Protein AF-A0A7V8CDE7-F1 (afdb_monomer_lite)

Foldseek 3Di:
DVQVVCCVVVVDVDDDDDVVCVVPVCVVLVVCLVVVHADADDPVCPVVDDPSSPRNYDHDDD

InterPro domains:
  IPR013785 Aldolase-type TIM barrel [G3DSA:3.20.20.70] (1-61)

Sequence (62 aa):
SQAESILRHGHADAIALARGILYDPRWPWHAAAALGDSVAPAP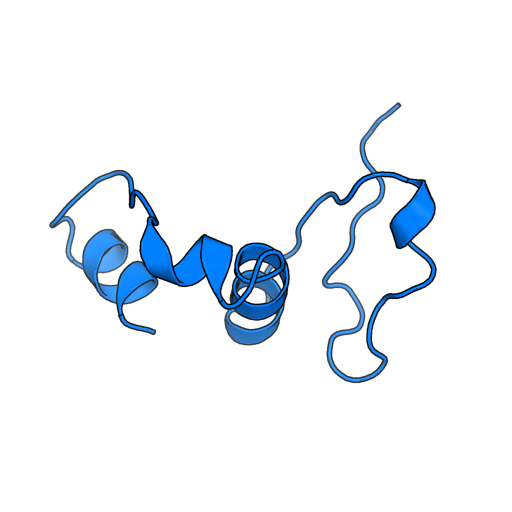QYLRCEPREARGVFIAPER

Radius of gyration: 12.99 Å; chains: 1; bounding box: 31×22×28 Å

Structure (mmCIF, N/CA/C/O backbone):
data_AF-A0A7V8CDE7-F1
#
_entry.id   AF-A0A7V8CDE7-F1
#
loop_
_atom_site.group_PDB
_atom_site.id
_atom_site.type_symbol
_atom_site.label_atom_id
_atom_site.label_alt_id
_atom_site.label_comp_id
_atom_site.label_asym_id
_atom_site.label_entity_id
_atom_site.label_seq_id
_atom_site.pdbx_PDB_ins_code
_atom_site.Cartn_x
_atom_site.Cartn_y
_atom_site.Cartn_z
_atom_site.occupancy
_atom_site.B_iso_or_equiv
_atom_site.auth_seq_id
_atom_site.auth_comp_id
_atom_site.auth_asym_id
_atom_site.auth_atom_id
_atom_site.pdbx_PDB_model_num
ATOM 1 N N . SER A 1 1 ? -6.926 11.640 4.130 1.00 78.25 1 SER A N 1
ATOM 2 C CA . SER A 1 1 ? -7.710 10.686 3.311 1.00 78.25 1 SER A CA 1
ATOM 3 C C . SER A 1 1 ? -8.727 9.966 4.201 1.00 78.25 1 SER A C 1
ATOM 5 O O . SER A 1 1 ? -8.628 10.077 5.419 1.00 78.25 1 SER A O 1
ATOM 7 N N . GLN A 1 2 ? -9.717 9.259 3.634 1.00 91.56 2 GLN A N 1
ATOM 8 C CA . GLN A 1 2 ? -10.748 8.551 4.418 1.00 91.56 2 GLN A CA 1
ATOM 9 C C . GLN A 1 2 ? -10.161 7.435 5.300 1.00 91.56 2 GLN A C 1
ATOM 11 O O . GLN A 1 2 ? -10.460 7.395 6.488 1.00 91.56 2 GLN A O 1
ATOM 16 N N . ALA A 1 3 ? -9.319 6.560 4.735 1.00 92.19 3 ALA A N 1
ATOM 17 C CA . ALA A 1 3 ? -8.719 5.435 5.461 1.00 92.19 3 ALA A CA 1
ATOM 18 C C . ALA A 1 3 ? -7.895 5.902 6.673 1.00 92.19 3 ALA A C 1
ATOM 20 O O . ALA A 1 3 ? -8.107 5.422 7.780 1.00 92.19 3 ALA A O 1
ATOM 21 N N . GLU A 1 4 ? -7.047 6.916 6.479 1.00 92.75 4 GLU A N 1
ATOM 22 C CA . GLU A 1 4 ? -6.241 7.511 7.551 1.00 92.75 4 GLU A CA 1
ATOM 23 C C . GLU A 1 4 ? -7.108 8.091 8.677 1.00 92.75 4 GLU A C 1
ATOM 25 O O . GLU A 1 4 ? -6.788 7.957 9.854 1.00 92.75 4 GLU A O 1
ATOM 30 N N . SER A 1 5 ?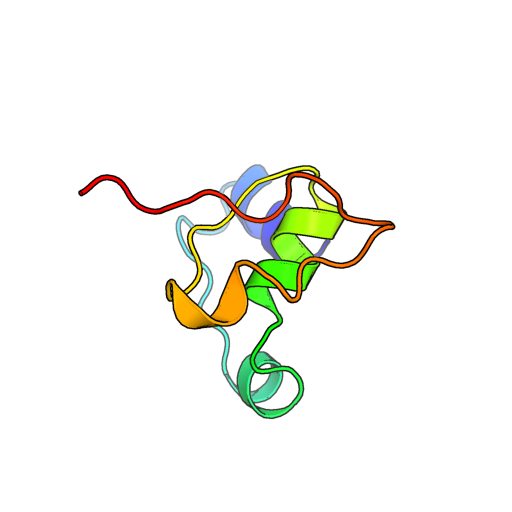 -8.243 8.707 8.331 1.00 95.31 5 SER A N 1
ATOM 31 C CA . SER 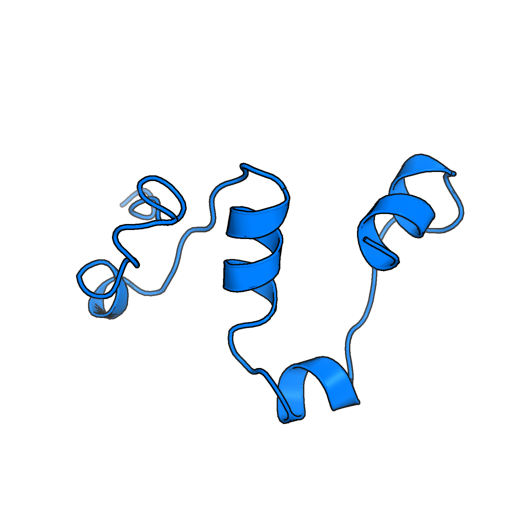A 1 5 ? -9.172 9.241 9.328 1.00 95.31 5 SER A CA 1
ATOM 32 C C . SER A 1 5 ? -9.770 8.135 10.203 1.00 95.31 5 SER A C 1
ATOM 34 O O . SER A 1 5 ? -9.847 8.300 11.416 1.00 95.31 5 SER A O 1
ATOM 36 N N . ILE A 1 6 ? -10.157 6.996 9.618 1.00 96.56 6 ILE A N 1
ATOM 37 C CA . ILE A 1 6 ? -10.733 5.866 10.368 1.00 96.56 6 ILE A CA 1
ATOM 38 C C . ILE A 1 6 ? -9.732 5.346 11.412 1.00 96.56 6 ILE A C 1
ATOM 40 O O . ILE A 1 6 ? -10.121 5.117 12.557 1.00 96.56 6 ILE A O 1
ATOM 44 N N . LEU A 1 7 ? -8.452 5.235 11.039 1.00 95.88 7 LEU A N 1
ATOM 45 C CA . LEU A 1 7 ? -7.385 4.818 11.951 1.00 95.88 7 LEU A CA 1
ATOM 46 C C . LEU A 1 7 ? -7.124 5.873 13.039 1.00 95.88 7 LEU A C 1
ATOM 48 O O . LEU A 1 7 ? -7.134 5.555 14.225 1.00 95.88 7 LEU A O 1
ATOM 52 N N . ARG A 1 8 ? -6.958 7.151 12.666 1.00 95.94 8 ARG A N 1
ATOM 53 C CA . ARG A 1 8 ? -6.648 8.233 13.624 1.00 95.94 8 ARG A CA 1
ATOM 54 C C . ARG A 1 8 ? -7.723 8.465 14.679 1.00 95.94 8 ARG A C 1
ATOM 56 O O . ARG A 1 8 ? -7.393 8.885 15.782 1.00 95.94 8 ARG A O 1
ATOM 63 N N . HIS A 1 9 ? -8.986 8.214 14.347 1.00 97.50 9 HIS A N 1
ATOM 64 C CA . HIS A 1 9 ? -10.098 8.352 15.289 1.00 97.50 9 HIS A CA 1
ATOM 65 C C . HIS A 1 9 ? -10.376 7.064 16.082 1.00 97.50 9 HIS A C 1
ATOM 67 O O . HIS A 1 9 ? -11.333 7.023 16.849 1.00 97.50 9 HIS A O 1
ATOM 73 N N . GLY A 1 10 ? -9.565 6.012 15.915 1.00 96.38 10 GLY A N 1
ATOM 74 C CA . GLY A 1 10 ? -9.719 4.756 16.654 1.00 96.38 10 GLY A CA 1
ATOM 75 C C . GLY A 1 10 ? -10.978 3.973 16.279 1.00 96.38 10 GLY A C 1
ATOM 76 O O . GLY A 1 10 ? -11.479 3.188 17.077 1.00 96.38 10 GLY A O 1
ATOM 77 N N . HIS A 1 11 ? -11.525 4.193 15.081 1.00 97.88 11 HIS A N 1
ATOM 78 C CA . HIS A 1 11 ? -12.714 3.473 14.621 1.00 97.88 11 HIS A CA 1
ATOM 79 C C . HIS A 1 11 ? -12.385 2.046 14.149 1.00 97.88 11 HIS A C 1
ATOM 81 O O . HIS A 1 11 ? -13.287 1.215 14.057 1.00 97.88 11 HIS A O 1
ATOM 87 N N . ALA A 1 12 ? -11.119 1.772 13.819 1.00 97.62 12 ALA A N 1
ATOM 88 C CA . ALA A 1 12 ? -10.597 0.449 13.488 1.00 97.62 12 ALA A CA 1
ATOM 89 C C . ALA A 1 12 ? -9.066 0.422 13.617 1.00 97.62 12 ALA A C 1
ATOM 91 O O . ALA A 1 12 ? -8.420 1.458 13.462 1.00 97.62 12 ALA A O 1
ATOM 92 N N . ASP A 1 13 ? -8.495 -0.770 13.791 1.00 96.31 13 ASP A N 1
ATOM 93 C CA . ASP A 1 13 ? -7.040 -0.997 13.782 1.00 96.31 13 ASP A CA 1
ATOM 94 C C . ASP A 1 13 ? -6.499 -1.367 12.388 1.00 96.31 13 ASP A C 1
ATOM 96 O O . ASP A 1 13 ? -5.295 -1.340 12.144 1.00 96.31 13 ASP A O 1
ATOM 100 N N . ALA A 1 14 ? -7.388 -1.727 11.456 1.00 96.44 14 ALA A N 1
ATOM 101 C CA . ALA A 1 14 ? -7.042 -2.110 10.092 1.00 96.44 14 ALA A CA 1
ATOM 102 C C . ALA A 1 14 ? -8.166 -1.774 9.101 1.00 96.44 14 ALA A C 1
ATOM 104 O O . ALA A 1 14 ? -9.345 -1.732 9.457 1.00 96.44 14 ALA A O 1
ATOM 105 N N . ILE A 1 15 ? -7.799 -1.578 7.829 1.00 96.06 15 ILE A N 1
ATOM 106 C CA . ILE A 1 15 ? -8.727 -1.254 6.737 1.00 96.06 15 ILE A CA 1
ATOM 107 C C . ILE A 1 15 ? -8.600 -2.297 5.629 1.00 96.06 15 ILE A C 1
ATOM 109 O O . ILE A 1 15 ? -7.553 -2.423 4.998 1.00 96.06 15 ILE A O 1
ATOM 113 N N . ALA A 1 16 ? -9.687 -3.017 5.352 1.00 96.38 16 ALA A N 1
ATOM 114 C CA . ALA A 1 16 ? -9.772 -3.918 4.207 1.00 96.38 16 ALA A CA 1
ATOM 115 C C . ALA A 1 16 ? -10.259 -3.165 2.958 1.00 96.38 16 ALA A C 1
ATOM 117 O O . ALA A 1 16 ? -11.299 -2.502 2.980 1.00 96.38 16 ALA A O 1
ATOM 118 N N . LEU A 1 17 ? -9.529 -3.295 1.847 1.00 95.75 17 LEU A N 1
ATOM 119 C CA . LEU A 1 17 ? -9.883 -2.704 0.555 1.00 95.75 17 LEU A CA 1
ATOM 120 C C . LEU A 1 17 ? -10.356 -3.789 -0.419 1.00 95.75 17 LEU A C 1
ATOM 122 O O . LEU A 1 17 ? -9.670 -4.784 -0.624 1.00 95.75 17 LEU A O 1
ATOM 126 N N . ALA A 1 18 ? -11.519 -3.576 -1.043 1.00 96.12 18 ALA A N 1
ATOM 127 C CA . ALA A 1 18 ? -12.077 -4.468 -2.065 1.00 96.12 18 ALA A CA 1
ATOM 128 C C . ALA A 1 18 ? -12.000 -3.826 -3.459 1.00 96.12 18 ALA A C 1
ATOM 130 O O . ALA A 1 18 ? -10.940 -3.774 -4.066 1.00 96.12 18 ALA A O 1
ATOM 131 N N . ARG A 1 19 ? -13.097 -3.255 -3.971 1.00 97.62 19 ARG A N 1
ATOM 132 C CA . ARG A 1 19 ? -13.141 -2.671 -5.329 1.00 97.62 19 ARG A CA 1
ATOM 133 C C . ARG A 1 19 ? -12.080 -1.595 -5.587 1.00 97.62 19 ARG A C 1
ATOM 135 O O . ARG A 1 19 ? -11.637 -1.462 -6.720 1.00 97.62 19 ARG A O 1
ATOM 142 N N . GLY A 1 20 ? -11.655 -0.871 -4.549 1.00 94.69 20 GLY A N 1
ATOM 143 C CA . GLY A 1 20 ? -10.576 0.113 -4.654 1.00 94.69 20 GLY A CA 1
ATOM 144 C C . GLY A 1 20 ? -9.271 -0.493 -5.173 1.00 94.69 20 GLY A C 1
ATOM 145 O O . GLY A 1 20 ? -8.653 0.098 -6.049 1.00 94.69 20 GLY A O 1
ATOM 146 N N . ILE A 1 21 ? -8.914 -1.704 -4.725 1.00 96.81 21 ILE A N 1
ATOM 147 C CA . ILE A 1 21 ? -7.693 -2.380 -5.184 1.00 96.81 21 ILE A CA 1
ATOM 148 C C . ILE A 1 21 ? -7.834 -2.952 -6.599 1.00 96.81 21 ILE A C 1
ATOM 150 O O . ILE A 1 21 ? -6.845 -3.086 -7.308 1.00 96.81 21 ILE A O 1
ATOM 154 N N . LEU A 1 22 ? -9.060 -3.279 -7.031 1.00 97.25 22 LEU A N 1
ATOM 155 C CA . LEU A 1 22 ? -9.318 -3.734 -8.403 1.00 97.25 22 LEU A CA 1
ATOM 156 C C . LEU A 1 22 ? -9.181 -2.589 -9.410 1.00 97.25 22 LEU A C 1
ATOM 158 O O . LEU A 1 22 ? -8.693 -2.800 -10.515 1.00 97.25 22 LEU A O 1
ATOM 162 N N . TYR A 1 23 ? -9.632 -1.392 -9.031 1.00 97.94 23 TYR A N 1
ATOM 163 C CA . TYR A 1 23 ? -9.534 -0.200 -9.870 1.00 97.94 23 TYR A CA 1
ATOM 164 C C . TYR A 1 23 ? -8.114 0.382 -9.879 1.00 97.94 23 TYR A C 1
ATOM 166 O O . TYR A 1 23 ? -7.609 0.755 -10.934 1.00 97.94 23 TYR A O 1
ATOM 174 N N . ASP A 1 24 ? -7.461 0.426 -8.715 1.00 97.31 24 ASP A N 1
ATOM 175 C CA . ASP A 1 24 ? -6.079 0.874 -8.561 1.00 97.31 24 ASP A CA 1
ATOM 176 C C . ASP A 1 24 ? -5.270 -0.156 -7.752 1.00 97.31 24 ASP A C 1
ATOM 178 O O . ASP A 1 24 ? -5.235 -0.100 -6.519 1.00 97.31 24 ASP A O 1
ATOM 182 N N . PRO A 1 25 ? -4.574 -1.098 -8.414 1.00 96.38 25 PRO A N 1
ATOM 183 C CA . PRO A 1 25 ? -3.790 -2.119 -7.720 1.00 96.38 25 PRO A CA 1
ATOM 184 C C . PRO A 1 25 ? -2.556 -1.549 -7.011 1.00 96.38 25 PRO A C 1
ATOM 186 O O . PRO A 1 25 ? -1.955 -2.230 -6.182 1.00 96.38 25 PRO A O 1
ATOM 189 N N . ARG A 1 26 ? -2.164 -0.305 -7.323 1.00 95.94 26 ARG A N 1
ATOM 190 C CA . ARG A 1 26 ? -1.054 0.410 -6.682 1.00 95.94 26 ARG A CA 1
ATOM 191 C C . ARG A 1 26 ? -1.549 1.436 -5.667 1.00 95.94 26 ARG A C 1
ATOM 193 O O . ARG A 1 26 ? -0.753 2.254 -5.209 1.00 95.94 26 ARG A O 1
ATOM 200 N N . TRP A 1 27 ? -2.812 1.339 -5.244 1.00 96.56 27 TRP A N 1
ATOM 201 C CA . TRP A 1 27 ? -3.386 2.212 -4.223 1.00 96.56 27 TRP A CA 1
ATOM 202 C C . TRP A 1 27 ? -2.485 2.381 -2.987 1.00 96.56 27 TRP A C 1
ATOM 204 O O . TRP A 1 27 ? -2.309 3.522 -2.565 1.00 96.56 27 TRP A O 1
ATOM 214 N N . PRO A 1 28 ? -1.831 1.330 -2.435 1.00 95.50 28 PRO A N 1
ATOM 215 C CA . PRO A 1 28 ? -0.935 1.504 -1.289 1.00 95.50 28 PRO A CA 1
ATOM 216 C C . PRO A 1 28 ? 0.257 2.427 -1.572 1.00 95.50 28 PRO A C 1
ATOM 218 O O . PRO A 1 28 ? 0.685 3.161 -0.689 1.00 95.50 28 PRO A O 1
ATOM 221 N N . TRP A 1 29 ? 0.777 2.435 -2.802 1.00 95.94 29 TRP A N 1
ATOM 222 C CA . TRP A 1 29 ? 1.896 3.296 -3.193 1.00 95.94 29 TRP A CA 1
ATOM 223 C C . TRP A 1 29 ? 1.447 4.751 -3.298 1.00 95.94 29 TRP A C 1
ATOM 225 O O . TRP A 1 29 ? 2.121 5.649 -2.803 1.00 95.94 29 TRP A O 1
ATOM 235 N N . HIS A 1 30 ? 0.279 4.980 -3.903 1.00 95.88 30 HIS A N 1
ATOM 236 C CA . HIS A 1 30 ? -0.317 6.312 -3.971 1.00 95.88 30 HIS A CA 1
ATOM 237 C C . HIS A 1 30 ? -0.687 6.837 -2.579 1.00 95.88 30 HIS A C 1
ATOM 239 O O . HIS A 1 30 ? -0.492 8.017 -2.300 1.00 95.88 30 HIS A O 1
ATOM 245 N N . ALA A 1 31 ? -1.181 5.970 -1.691 1.00 96.44 31 ALA A N 1
ATOM 246 C CA . ALA A 1 31 ? -1.474 6.322 -0.308 1.00 96.44 31 ALA A CA 1
ATOM 247 C C . ALA A 1 31 ? -0.201 6.707 0.460 1.00 96.44 31 ALA A C 1
ATOM 249 O O . ALA A 1 31 ? -0.201 7.750 1.108 1.00 96.44 31 ALA A O 1
ATOM 250 N N . ALA A 1 32 ? 0.879 5.929 0.330 1.00 96.50 32 ALA A N 1
ATOM 251 C CA . ALA A 1 32 ? 2.175 6.251 0.925 1.00 96.50 32 ALA A CA 1
ATOM 252 C C . ALA A 1 32 ? 2.690 7.614 0.429 1.00 96.50 32 ALA A C 1
ATOM 254 O O . ALA A 1 32 ? 2.942 8.504 1.237 1.00 96.50 32 ALA A O 1
ATOM 255 N N . ALA A 1 33 ? 2.702 7.842 -0.890 1.00 95.94 33 ALA A N 1
ATOM 256 C CA . ALA A 1 33 ? 3.095 9.129 -1.468 1.00 95.94 33 ALA A CA 1
ATOM 257 C C . ALA A 1 33 ? 2.243 10.303 -0.944 1.00 95.94 33 ALA A C 1
ATOM 259 O O . ALA A 1 33 ? 2.778 11.354 -0.600 1.00 95.94 33 ALA A O 1
ATOM 260 N N . ALA A 1 34 ? 0.921 10.127 -0.847 1.00 95.56 34 ALA A N 1
ATOM 261 C CA . ALA A 1 34 ? 0.004 11.162 -0.368 1.00 95.56 34 ALA A CA 1
ATOM 262 C C . ALA A 1 34 ? 0.131 11.453 1.139 1.00 95.56 34 ALA A C 1
ATOM 264 O O . ALA A 1 34 ? -0.241 12.540 1.581 1.00 95.56 34 ALA A O 1
ATOM 265 N N . LEU A 1 35 ? 0.615 10.488 1.925 1.00 95.38 35 LEU A N 1
ATOM 266 C CA . LEU A 1 35 ? 0.832 10.616 3.368 1.00 95.38 35 LEU A CA 1
ATOM 267 C C . LEU A 1 35 ? 2.281 10.990 3.724 1.00 95.38 35 LEU A C 1
ATOM 269 O O . LEU A 1 35 ? 2.563 11.238 4.893 1.00 95.38 35 LEU A O 1
ATOM 273 N N . GLY A 1 36 ? 3.178 11.069 2.735 1.00 95.00 36 GLY A N 1
ATOM 274 C CA . GLY A 1 36 ? 4.609 11.283 2.964 1.00 95.00 36 GLY A CA 1
ATOM 275 C C . GLY A 1 36 ? 5.304 10.079 3.607 1.00 95.00 36 GLY A C 1
ATOM 276 O O . GLY A 1 36 ? 6.306 10.256 4.295 1.00 95.00 36 GLY A O 1
ATOM 277 N N . ASP A 1 37 ? 4.758 8.880 3.408 1.00 95.81 37 ASP A N 1
ATOM 278 C CA . ASP A 1 37 ? 5.263 7.616 3.943 1.00 95.81 37 ASP A CA 1
ATOM 279 C C . ASP A 1 37 ? 5.957 6.781 2.849 1.00 95.81 37 ASP A C 1
ATOM 281 O O . ASP A 1 37 ? 5.944 7.125 1.663 1.00 95.81 37 ASP A O 1
ATOM 285 N N . SER A 1 38 ? 6.577 5.672 3.246 1.00 96.12 38 SER A N 1
ATOM 286 C CA . SER A 1 38 ? 7.333 4.768 2.380 1.00 96.12 38 SER A CA 1
ATOM 287 C C . SER A 1 38 ? 6.734 3.362 2.337 1.00 96.12 38 SER A C 1
ATOM 289 O O . SER A 1 38 ? 6.147 2.871 3.297 1.00 96.12 38 SER A O 1
ATOM 291 N N . VAL A 1 39 ? 6.932 2.665 1.219 1.00 95.50 39 VAL A N 1
ATOM 292 C CA . VAL A 1 39 ? 6.542 1.264 1.033 1.00 95.50 39 VAL A CA 1
ATOM 293 C C . VAL A 1 39 ? 7.701 0.470 0.441 1.00 95.50 39 VAL A C 1
ATOM 295 O O . VAL A 1 39 ? 8.495 0.995 -0.337 1.00 95.50 39 VAL A O 1
ATOM 298 N N . ALA A 1 40 ? 7.795 -0.813 0.788 1.00 95.94 40 ALA A N 1
ATOM 299 C CA . ALA A 1 40 ? 8.735 -1.746 0.177 1.00 95.94 40 ALA A CA 1
ATOM 300 C C . ALA A 1 40 ? 8.057 -2.484 -0.994 1.00 95.94 40 ALA A C 1
ATOM 302 O O . ALA A 1 40 ? 7.313 -3.443 -0.763 1.00 95.94 40 ALA A O 1
ATOM 303 N N . PRO A 1 41 ? 8.243 -2.056 -2.258 1.00 94.31 41 PRO A N 1
ATOM 304 C CA . PRO A 1 41 ? 7.719 -2.797 -3.396 1.00 94.31 41 PRO A CA 1
ATOM 305 C C . PRO A 1 41 ? 8.594 -4.021 -3.708 1.00 94.31 41 PRO A C 1
ATOM 307 O O . PRO A 1 41 ? 9.718 -4.162 -3.223 1.00 94.31 41 PRO A O 1
ATOM 310 N N . ALA A 1 42 ? 8.110 -4.886 -4.604 1.00 93.62 42 ALA A N 1
ATOM 311 C CA . ALA A 1 42 ? 8.953 -5.930 -5.182 1.00 93.62 42 ALA A CA 1
ATOM 312 C C . ALA A 1 42 ? 10.191 -5.304 -5.875 1.00 93.62 42 ALA A C 1
ATOM 314 O O . ALA A 1 42 ? 10.045 -4.265 -6.533 1.00 93.62 42 ALA A O 1
ATOM 315 N N . PRO A 1 43 ? 11.392 -5.918 -5.793 1.00 94.00 43 PRO A N 1
ATOM 316 C CA . PRO A 1 43 ? 12.644 -5.299 -6.250 1.00 94.00 43 PRO A CA 1
ATOM 317 C C . PRO A 1 43 ? 12.636 -4.803 -7.703 1.00 94.00 43 PRO A C 1
ATOM 319 O O . PRO A 1 43 ? 13.298 -3.825 -8.047 1.00 94.00 43 PRO A O 1
ATOM 322 N N . GLN A 1 44 ? 11.857 -5.450 -8.570 1.00 95.19 44 GLN A N 1
ATOM 323 C CA . GLN A 1 44 ? 11.726 -5.109 -9.986 1.00 95.19 44 GLN A CA 1
ATOM 324 C C . GLN A 1 44 ? 11.128 -3.708 -10.203 1.00 95.19 44 GLN A C 1
ATOM 326 O O . GLN A 1 44 ? 11.412 -3.078 -11.223 1.00 95.19 44 GLN A O 1
ATOM 331 N N . TYR A 1 45 ? 10.336 -3.209 -9.248 1.00 95.12 45 TYR A N 1
ATOM 332 C CA . TYR A 1 45 ? 9.647 -1.920 -9.329 1.00 95.12 45 TYR A CA 1
ATOM 333 C C . TYR A 1 45 ? 10.441 -0.747 -8.750 1.00 95.12 45 TYR A C 1
ATOM 335 O O . TYR A 1 45 ? 10.053 0.397 -8.954 1.00 95.12 45 TYR A O 1
ATOM 343 N N . LEU A 1 46 ? 11.590 -0.980 -8.108 1.00 93.62 46 LEU A N 1
ATOM 344 C CA . LEU A 1 46 ? 12.383 0.096 -7.493 1.00 93.62 46 LEU A CA 1
ATOM 345 C C . LEU A 1 46 ? 12.801 1.198 -8.486 1.00 93.62 46 LEU A C 1
ATOM 347 O O . LEU A 1 46 ? 13.060 2.328 -8.094 1.00 93.62 46 LEU A O 1
ATOM 351 N N . ARG A 1 47 ? 12.844 0.889 -9.787 1.00 93.50 47 ARG A N 1
ATOM 352 C CA . ARG A 1 47 ? 13.205 1.845 -10.847 1.00 93.50 47 ARG A CA 1
ATOM 353 C C . ARG A 1 47 ? 12.029 2.641 -11.414 1.00 93.50 47 ARG A C 1
ATOM 355 O O . ARG A 1 47 ? 12.265 3.532 -12.222 1.00 93.50 47 ARG A O 1
ATOM 362 N N . CYS A 1 48 ? 10.789 2.323 -11.043 1.00 94.00 48 CYS A N 1
ATOM 363 C CA . CYS A 1 48 ? 9.603 3.040 -11.517 1.00 94.00 48 CYS A CA 1
ATOM 364 C C . CYS A 1 48 ? 9.058 4.037 -10.486 1.00 94.00 48 CYS A C 1
ATOM 366 O O . CYS A 1 48 ? 7.876 4.372 -10.528 1.00 94.00 48 CYS A O 1
ATOM 368 N N . GLU A 1 49 ? 9.896 4.487 -9.550 1.00 94.50 49 GLU A N 1
ATOM 369 C CA . GLU A 1 49 ? 9.513 5.522 -8.596 1.00 94.50 49 GLU A CA 1
ATOM 370 C C . GLU A 1 49 ? 9.157 6.830 -9.331 1.00 94.50 49 GLU A C 1
ATOM 372 O O . GLU A 1 49 ? 9.971 7.342 -10.112 1.00 94.50 49 GLU A O 1
ATOM 377 N N . PRO A 1 50 ? 7.960 7.398 -9.104 1.00 92.12 50 PRO A N 1
ATOM 378 C CA . PRO A 1 50 ? 7.599 8.683 -9.681 1.00 92.12 50 PRO A CA 1
ATOM 379 C C . PRO A 1 50 ? 8.493 9.801 -9.140 1.00 92.12 50 PRO A C 1
ATOM 381 O O . PRO A 1 50 ? 8.681 9.929 -7.933 1.00 92.12 50 PRO A O 1
ATOM 384 N N . ARG A 1 51 ? 8.978 10.682 -10.024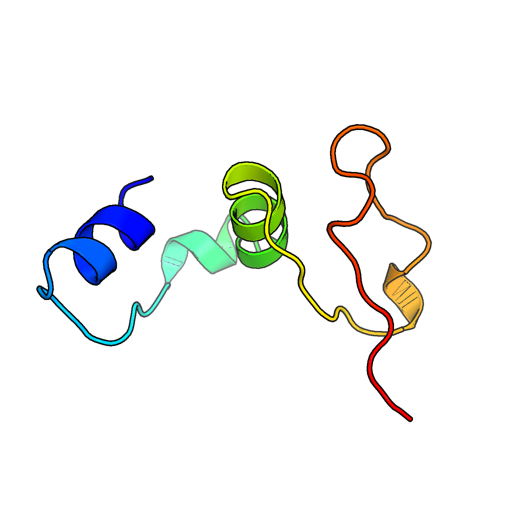 1.00 93.88 51 ARG A N 1
ATOM 385 C CA . ARG A 1 51 ? 9.840 11.817 -9.639 1.00 93.88 51 ARG A CA 1
ATOM 386 C C . ARG A 1 51 ? 9.209 12.713 -8.567 1.00 93.88 51 ARG A C 1
ATOM 388 O O . ARG A 1 51 ? 9.918 13.227 -7.712 1.00 93.88 51 ARG A O 1
ATOM 395 N N . GLU A 1 52 ? 7.896 12.911 -8.641 1.00 93.81 52 GLU A N 1
ATOM 396 C CA . GLU A 1 52 ? 7.126 13.758 -7.718 1.00 93.81 52 GLU A CA 1
ATOM 397 C C . GLU A 1 52 ? 6.933 13.119 -6.336 1.00 93.81 52 GLU A C 1
ATOM 399 O O . GLU A 1 52 ? 6.683 13.829 -5.369 1.00 93.81 52 GLU A O 1
ATOM 404 N N . ALA A 1 53 ? 7.101 11.799 -6.233 1.00 94.94 53 ALA A N 1
ATOM 405 C CA . ALA A 1 53 ? 6.952 11.018 -5.008 1.00 94.94 53 ALA A CA 1
ATOM 406 C C . ALA A 1 53 ? 8.288 10.390 -4.576 1.00 94.94 53 ALA A C 1
ATOM 408 O O . ALA A 1 53 ? 8.321 9.280 -4.054 1.00 94.94 53 ALA A O 1
ATOM 409 N N . ARG A 1 54 ? 9.410 11.068 -4.842 1.00 94.75 54 ARG A N 1
ATOM 410 C CA . ARG A 1 54 ? 10.747 10.538 -4.556 1.00 94.75 54 ARG A CA 1
ATOM 411 C C . ARG A 1 54 ? 10.910 10.198 -3.071 1.00 94.75 54 ARG A C 1
ATOM 413 O O . ARG A 1 54 ? 10.683 11.056 -2.222 1.00 94.75 54 ARG A O 1
ATOM 420 N N . GLY A 1 55 ? 11.379 8.990 -2.780 1.00 95.12 55 GLY A N 1
ATOM 421 C CA . GLY A 1 55 ? 11.489 8.440 -1.430 1.00 95.12 55 GLY A CA 1
ATOM 422 C C . GLY A 1 55 ? 10.304 7.566 -1.009 1.00 95.12 55 GLY A C 1
ATOM 423 O O . GLY A 1 55 ? 10.353 7.010 0.080 1.00 95.12 55 GLY A O 1
ATOM 424 N N . VAL A 1 56 ? 9.268 7.404 -1.841 1.00 97.12 56 VAL A N 1
ATOM 425 C CA . VAL A 1 56 ? 8.136 6.513 -1.539 1.00 97.12 56 VAL A CA 1
ATOM 426 C C . VAL A 1 56 ? 8.536 5.037 -1.584 1.00 97.12 56 VAL A C 1
ATOM 428 O O . VAL A 1 56 ? 7.908 4.221 -0.913 1.00 97.12 56 VAL A O 1
ATOM 431 N N . PHE A 1 57 ? 9.563 4.660 -2.353 1.00 96.81 57 PHE A N 1
ATOM 432 C CA . PHE A 1 57 ? 10.040 3.276 -2.401 1.00 96.81 57 PHE A CA 1
ATOM 433 C C . PHE A 1 57 ? 11.306 3.073 -1.577 1.00 96.81 57 PHE A C 1
ATOM 435 O O . PHE A 1 57 ? 12.341 3.688 -1.829 1.00 96.81 57 PHE A O 1
ATOM 442 N N . ILE A 1 58 ? 11.245 2.109 -0.660 1.00 95.06 58 ILE A N 1
ATOM 443 C CA . ILE A 1 58 ? 12.406 1.615 0.081 1.00 95.06 58 ILE A CA 1
ATOM 444 C C . ILE A 1 58 ? 12.791 0.221 -0.412 1.00 95.06 58 ILE A C 1
ATOM 446 O O . ILE A 1 58 ? 11.938 -0.611 -0.728 1.00 95.06 58 ILE A O 1
ATOM 450 N N . ALA A 1 59 ? 14.095 -0.039 -0.506 1.00 86.62 59 ALA A N 1
ATOM 451 C CA . ALA A 1 59 ? 14.573 -1.382 -0.795 1.00 86.62 59 ALA A CA 1
ATOM 452 C C . ALA A 1 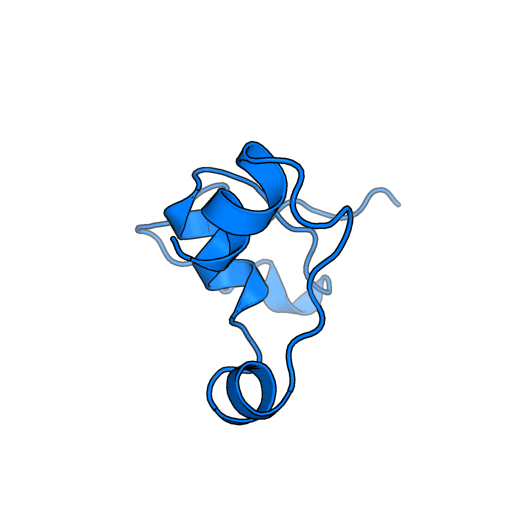59 ? 14.251 -2.288 0.407 1.00 86.62 59 ALA A C 1
ATOM 454 O O . ALA A 1 59 ? 14.568 -1.901 1.533 1.00 86.62 59 ALA A O 1
ATOM 455 N N . PRO A 1 60 ? 13.635 -3.467 0.204 1.00 76.44 60 PRO A N 1
ATOM 456 C CA . PRO A 1 60 ? 13.458 -4.418 1.293 1.00 76.44 60 PRO A CA 1
ATOM 457 C C . PRO A 1 60 ? 14.829 -4.838 1.840 1.00 76.44 60 PRO A C 1
ATOM 459 O O . PRO A 1 60 ? 15.781 -5.003 1.069 1.00 76.44 60 PRO A O 1
ATOM 462 N N . GLU A 1 61 ? 14.931 -4.992 3.163 1.00 73.75 61 GLU A N 1
ATOM 463 C CA . GLU A 1 61 ? 16.124 -5.574 3.784 1.00 73.75 61 GLU A CA 1
ATOM 464 C C . GLU A 1 61 ? 16.349 -6.994 3.241 1.00 73.75 61 GLU A C 1
ATOM 466 O O . GLU A 1 61 ? 15.397 -7.701 2.900 1.00 73.75 61 GLU A O 1
ATOM 471 N N . ARG A 1 62 ? 17.624 -7.354 3.060 1.00 61.62 62 ARG A N 1
ATOM 472 C CA . ARG A 1 62 ? 18.050 -8.594 2.400 1.00 61.62 62 ARG A CA 1
ATOM 473 C C . ARG A 1 62 ? 17.826 -9.828 3.261 1.00 61.62 62 ARG A C 1
ATOM 475 O O . ARG A 1 62 ? 18.093 -9.740 4.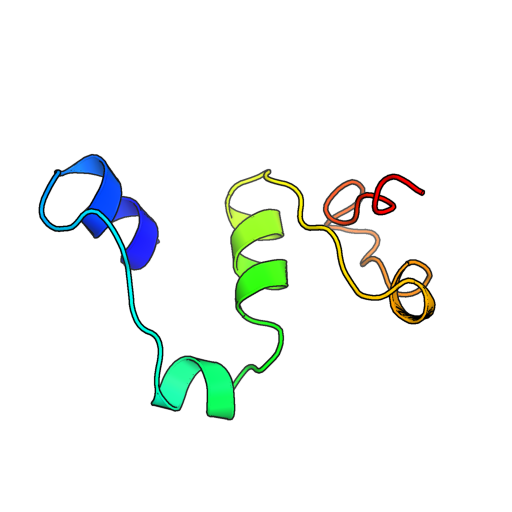477 1.00 61.62 62 ARG A O 1
#

pLDDT: mean 93.88, std 6.11, range [61.62, 97.94]

Organism: NCBI:txid216778

Secondary structure (DSSP, 8-state):
-HHHHHHHTTS-S----SHHHHH-TTHHHHHHHHHT--B---GGGGGG--GGGTT-B-PPP-